Protein AF-X7ZWF5-F1 (afdb_monomer_lite)

Secondary structure (DSSP, 8-state):
-PPPPPPPPPPPHHHHHHHHHHHHHHHHHHHHHHHHHHHHHHHHHHHHHHHHHHHHTT-TTSPPS-GGGHHHHHHHHHHS-HHHHHHHHHHHHHHHHHHHTT--HHHHHHHHHHHHHHHH----

Foldseek 3Di:
DDDDDDDDDDDDPVVVVVVVVVVVVVVVVVVVVVLVVVLVVLVVQLLLLVLLLCLLVVVVVDDRPCPVCNVVSVVSSVQAHSVLSVQLNVLSVQLNVCVVVPDDNVVSVVSSVVSNVVSRDDDD

pLDDT: mean 86.76, std 13.62, range [45.94, 98.25]

Organism: NCBI:txid1299334

InterPro domains:
  IPR008921 DNA polymerase III, clamp loader complex, gamma/delta/delta subunit, C-terminal [SSF48019] (38-111)
  IPR015199 DNA polymerase III, delta subunit, C-terminal [PF09115] (45-100)

Radius of gyration: 24.92 Å; chains: 1; bounding box: 61×40×79 Å

Structure (mmCIF, N/CA/C/O backbone):
data_AF-X7ZWF5-F1
#
_entry.id   AF-X7ZWF5-F1
#
loop_
_atom_site.group_PDB
_atom_site.id
_atom_site.type_symbol
_atom_site.label_atom_id
_atom_site.label_alt_id
_atom_site.label_comp_id
_atom_site.label_asym_id
_atom_site.label_entity_id
_atom_site.label_seq_id
_atom_site.pdbx_PDB_ins_code
_atom_site.Cartn_x
_atom_site.Cartn_y
_atom_site.Cartn_z
_atom_site.occupancy
_atom_site.B_iso_or_equiv
_atom_site.auth_seq_id
_atom_site.auth_comp_id
_atom_site.auth_asym_id
_atom_site.auth_atom_id
_atom_site.pdbx_PDB_model_num
ATOM 1 N N . MET A 1 1 ? 39.985 -29.934 -55.745 1.00 46.41 1 MET A N 1
ATOM 2 C CA . MET A 1 1 ? 39.900 -28.620 -55.071 1.00 46.41 1 MET A CA 1
ATOM 3 C C . MET A 1 1 ? 38.564 -28.566 -54.340 1.00 46.41 1 MET A C 1
ATOM 5 O O . MET A 1 1 ? 37.570 -28.817 -55.007 1.00 46.41 1 MET A O 1
ATOM 9 N N . PRO A 1 2 ? 38.511 -28.355 -53.013 1.00 52.06 2 PRO A N 1
ATOM 10 C CA . PRO A 1 2 ? 37.250 -28.224 -52.287 1.00 52.06 2 PRO A CA 1
ATOM 11 C C . PRO A 1 2 ? 36.781 -26.757 -52.308 1.00 52.06 2 PRO A C 1
ATOM 13 O O . PRO A 1 2 ? 37.533 -25.870 -51.908 1.00 52.06 2 PRO A O 1
ATOM 16 N N . GLU A 1 3 ? 35.564 -26.491 -52.790 1.00 49.28 3 GLU A N 1
ATOM 17 C CA . GLU A 1 3 ? 34.917 -25.176 -52.673 1.00 49.28 3 GLU A CA 1
ATOM 18 C C . GLU A 1 3 ? 34.398 -24.959 -51.244 1.00 49.28 3 GLU A C 1
ATOM 20 O O . GLU A 1 3 ? 33.761 -25.828 -50.648 1.00 49.28 3 GLU A O 1
ATOM 25 N N . ALA A 1 4 ? 34.698 -23.786 -50.687 1.00 62.44 4 ALA A N 1
ATOM 26 C CA . ALA A 1 4 ? 34.262 -23.354 -49.364 1.00 62.44 4 ALA A CA 1
ATOM 27 C C . ALA A 1 4 ? 32.769 -22.954 -49.362 1.00 62.44 4 ALA A C 1
ATOM 29 O O . ALA A 1 4 ? 32.284 -22.413 -50.357 1.00 62.44 4 ALA A O 1
ATOM 30 N N . PRO A 1 5 ? 32.031 -23.145 -48.250 1.00 53.41 5 PRO A N 1
ATOM 31 C CA . PRO A 1 5 ? 30.614 -22.807 -48.198 1.00 53.41 5 PRO A CA 1
ATOM 32 C C . PRO A 1 5 ? 30.379 -21.288 -48.192 1.00 53.41 5 PRO A C 1
ATOM 34 O O . PRO A 1 5 ? 31.083 -20.521 -47.528 1.00 53.41 5 PRO A O 1
ATOM 37 N N . ALA A 1 6 ? 29.346 -20.872 -48.929 1.00 58.41 6 ALA A N 1
ATOM 38 C CA . ALA A 1 6 ? 28.897 -19.493 -49.069 1.00 58.41 6 ALA A CA 1
ATOM 39 C C . ALA A 1 6 ? 28.602 -18.828 -47.712 1.00 58.41 6 ALA A C 1
ATOM 41 O O . ALA A 1 6 ? 27.905 -19.362 -46.849 1.00 58.41 6 ALA A O 1
ATOM 42 N N . ARG A 1 7 ? 29.141 -17.619 -47.538 1.00 59.59 7 ARG A N 1
ATOM 43 C CA . ARG A 1 7 ? 29.014 -16.799 -46.329 1.00 59.59 7 ARG A CA 1
ATOM 44 C C . ARG A 1 7 ? 27.585 -16.247 -46.229 1.00 59.59 7 ARG A C 1
ATOM 46 O O . ARG A 1 7 ? 27.113 -15.616 -47.170 1.00 59.59 7 ARG A O 1
ATOM 53 N N . ALA A 1 8 ? 26.921 -16.456 -45.091 1.00 60.91 8 ALA A N 1
ATOM 54 C CA . ALA A 1 8 ? 25.569 -15.951 -44.835 1.00 60.91 8 ALA A CA 1
ATOM 55 C C . ALA A 1 8 ? 25.461 -14.426 -45.076 1.00 60.91 8 ALA A C 1
ATOM 57 O O . ALA A 1 8 ? 26.401 -13.690 -44.737 1.00 60.91 8 ALA A O 1
ATOM 58 N N . PRO A 1 9 ? 24.342 -13.931 -45.642 1.00 57.41 9 PRO A N 1
ATOM 59 C CA . PRO A 1 9 ? 24.180 -12.516 -45.947 1.00 57.41 9 PRO A CA 1
ATOM 60 C C . PRO A 1 9 ? 24.163 -11.693 -44.655 1.00 57.41 9 PRO A C 1
ATOM 62 O O . PRO A 1 9 ? 23.405 -11.967 -43.726 1.00 57.41 9 PRO A O 1
ATOM 65 N N . ARG A 1 10 ? 25.021 -10.670 -44.595 1.00 62.16 10 ARG A N 1
ATOM 66 C CA . ARG A 1 10 ? 25.004 -9.678 -43.515 1.00 62.16 10 ARG A CA 1
ATOM 67 C C . ARG A 1 10 ? 23.755 -8.815 -43.674 1.00 62.16 10 ARG A C 1
ATOM 69 O O . ARG A 1 10 ? 23.518 -8.278 -44.755 1.00 62.16 10 ARG A O 1
ATOM 76 N N . LEU A 1 11 ? 22.973 -8.707 -42.604 1.00 59.88 11 LEU A N 1
ATOM 77 C CA . LEU A 1 11 ? 21.764 -7.889 -42.555 1.00 59.88 11 LEU A CA 1
ATOM 78 C C . LEU A 1 11 ? 22.075 -6.428 -42.948 1.00 59.88 11 LEU A C 1
ATOM 80 O O . LEU A 1 11 ? 23.119 -5.897 -42.558 1.00 59.88 11 LEU A O 1
ATOM 84 N N . PRO A 1 12 ? 21.205 -5.772 -43.738 1.00 62.72 12 PRO A N 1
ATOM 85 C CA . PRO A 1 12 ? 21.417 -4.397 -44.168 1.00 62.72 12 PRO A CA 1
ATOM 86 C C . PRO A 1 12 ? 21.305 -3.425 -42.987 1.00 62.72 12 PRO A C 1
ATOM 88 O O . PRO A 1 12 ? 20.335 -3.437 -42.231 1.00 62.72 12 PRO A O 1
ATOM 91 N N . CYS A 1 13 ? 22.282 -2.524 -42.883 1.00 62.59 13 CYS A N 1
ATOM 92 C CA . CYS A 1 13 ? 22.550 -1.630 -41.748 1.00 62.59 13 CYS A CA 1
ATOM 93 C C . CYS A 1 13 ? 21.352 -0.771 -41.278 1.00 62.59 13 CYS A C 1
ATOM 95 O O . CYS A 1 13 ? 21.347 -0.267 -40.155 1.00 62.59 13 CYS A O 1
ATOM 97 N N . GLY A 1 14 ? 20.346 -0.566 -42.137 1.00 64.81 14 GLY A N 1
ATOM 98 C CA . GLY A 1 14 ? 19.119 0.168 -41.809 1.00 64.81 14 GLY A CA 1
ATOM 99 C C . GLY A 1 14 ? 18.126 -0.630 -40.958 1.00 64.81 14 GLY A C 1
ATOM 100 O O . GLY A 1 14 ? 17.452 -0.047 -40.108 1.00 64.81 14 GLY A O 1
ATOM 101 N N . LEU A 1 15 ? 18.076 -1.955 -41.130 1.00 70.56 15 LEU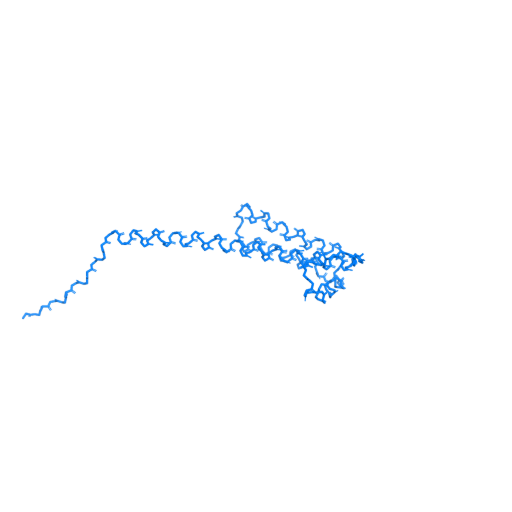 A N 1
ATOM 102 C CA . LEU A 1 15 ? 17.197 -2.831 -40.355 1.00 70.56 15 LEU A CA 1
ATOM 103 C C . LEU A 1 15 ? 17.675 -2.921 -38.900 1.00 70.56 15 LEU A C 1
ATOM 105 O O . LEU A 1 15 ? 16.878 -2.767 -37.979 1.00 70.56 15 LEU A O 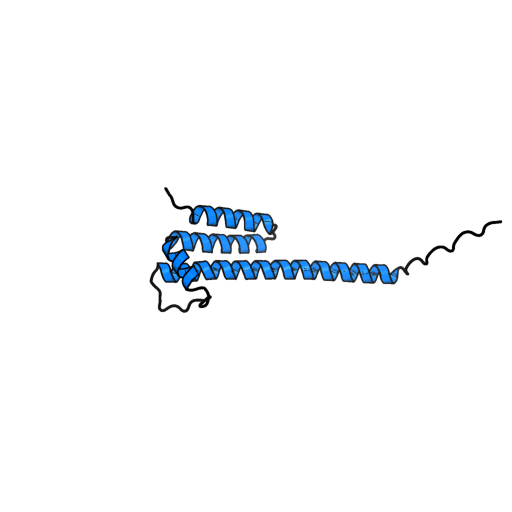1
ATOM 109 N N . ASP A 1 16 ? 18.988 -3.037 -38.691 1.00 74.56 16 ASP A N 1
ATOM 110 C CA . ASP A 1 16 ? 19.597 -3.084 -37.355 1.00 74.56 16 ASP A CA 1
ATOM 111 C C . ASP A 1 16 ? 19.363 -1.792 -36.553 1.00 74.56 16 ASP A C 1
ATOM 113 O O . ASP A 1 16 ? 19.196 -1.830 -35.332 1.00 74.56 16 ASP A O 1
ATOM 117 N N . ARG A 1 17 ? 19.324 -0.630 -37.224 1.00 73.06 17 ARG A N 1
ATOM 118 C CA . ARG A 1 17 ? 18.989 0.654 -36.583 1.00 73.06 17 ARG A CA 1
ATOM 119 C C . ARG A 1 17 ? 17.511 0.706 -36.186 1.00 73.06 17 ARG A C 1
ATOM 121 O O . ARG A 1 17 ? 17.209 1.073 -35.054 1.00 73.06 17 ARG A O 1
ATOM 128 N N . ALA A 1 18 ? 16.610 0.302 -37.082 1.00 78.06 18 ALA A N 1
ATOM 129 C CA . ALA A 1 18 ? 15.176 0.261 -36.801 1.00 78.06 18 ALA A CA 1
ATOM 130 C C . ALA A 1 18 ? 14.836 -0.709 -35.653 1.00 78.06 18 ALA A C 1
ATOM 132 O O . ALA A 1 18 ? 14.018 -0.377 -34.795 1.00 78.06 18 ALA A O 1
ATOM 133 N N . ILE A 1 19 ? 15.508 -1.865 -35.590 1.00 75.75 19 ILE A N 1
ATOM 134 C CA . ILE A 1 19 ? 15.368 -2.841 -34.499 1.00 75.75 19 ILE A CA 1
ATOM 135 C C . ILE A 1 19 ? 15.819 -2.230 -33.166 1.00 75.75 19 ILE A C 1
ATOM 137 O O . ILE A 1 19 ? 15.047 -2.231 -32.209 1.00 75.75 19 ILE A O 1
ATOM 141 N N . LYS A 1 20 ? 17.009 -1.615 -33.103 1.00 75.50 20 LYS A N 1
ATOM 142 C CA . LYS A 1 20 ? 17.503 -0.958 -31.875 1.00 75.50 20 LYS A CA 1
ATOM 143 C C . LYS A 1 20 ? 16.589 0.173 -31.394 1.00 75.50 20 LYS A C 1
ATOM 145 O O . LYS A 1 20 ? 16.376 0.334 -30.190 1.00 75.50 20 LYS A O 1
ATOM 150 N N . ASP A 1 21 ? 16.024 0.953 -32.314 1.00 78.06 21 ASP A N 1
ATOM 151 C CA . ASP A 1 21 ? 15.073 2.016 -31.972 1.00 78.06 21 ASP A CA 1
ATOM 152 C C . ASP A 1 21 ? 13.749 1.453 -31.429 1.00 78.06 21 ASP A C 1
ATOM 154 O O . ASP A 1 21 ? 13.187 2.004 -30.474 1.00 78.06 21 ASP A O 1
ATOM 158 N N . LEU A 1 22 ? 13.262 0.337 -31.982 1.00 72.06 22 LEU A N 1
ATOM 159 C CA . LEU A 1 22 ? 12.095 -0.385 -31.466 1.00 72.06 22 LEU A CA 1
ATOM 160 C C . LEU A 1 22 ? 12.357 -0.966 -30.073 1.00 72.06 22 LEU A C 1
ATOM 162 O O . LEU A 1 22 ? 11.543 -0.753 -29.172 1.00 72.06 22 LEU A O 1
ATOM 166 N N . GLU A 1 23 ? 13.501 -1.613 -29.857 1.00 78.38 23 GLU A N 1
ATOM 167 C CA . GLU A 1 23 ? 13.914 -2.145 -28.552 1.00 78.38 23 GLU A CA 1
ATOM 168 C C . GLU A 1 23 ? 13.997 -1.040 -27.494 1.00 78.38 23 GLU A C 1
ATOM 170 O O . GLU A 1 23 ? 13.477 -1.182 -26.384 1.00 78.38 23 GLU A O 1
ATOM 175 N N . ARG A 1 24 ? 14.581 0.117 -27.836 1.00 77.62 24 ARG A N 1
ATOM 176 C CA . ARG A 1 24 ? 14.659 1.270 -26.925 1.00 77.62 24 ARG A CA 1
ATOM 177 C C . ARG A 1 24 ? 13.270 1.787 -26.546 1.00 77.62 24 ARG A C 1
ATOM 179 O O . ARG A 1 24 ? 13.027 2.110 -25.378 1.00 77.62 24 ARG A O 1
ATOM 186 N N . ARG A 1 25 ? 12.344 1.848 -27.510 1.00 69.81 25 ARG A N 1
ATOM 187 C CA . ARG A 1 25 ? 10.943 2.236 -27.272 1.00 69.81 25 ARG A CA 1
ATOM 188 C C . ARG A 1 25 ? 10.216 1.206 -26.407 1.00 69.81 25 ARG A C 1
ATOM 190 O O . ARG A 1 25 ? 9.511 1.610 -25.482 1.00 69.81 25 ARG A O 1
ATOM 197 N N . GLN A 1 26 ? 10.409 -0.090 -26.654 1.00 77.31 26 GLN A N 1
ATOM 198 C CA . GLN A 1 26 ? 9.843 -1.161 -25.828 1.00 77.31 26 GLN A CA 1
ATOM 199 C C . GLN A 1 26 ? 10.371 -1.100 -24.395 1.00 77.31 26 GLN A C 1
ATOM 201 O O . GLN A 1 26 ? 9.573 -1.100 -23.462 1.00 77.31 26 GLN A O 1
ATOM 206 N N . LYS A 1 27 ? 11.683 -0.925 -24.206 1.00 76.25 27 LYS A N 1
ATOM 207 C CA . LYS A 1 27 ? 12.307 -0.790 -22.884 1.00 76.25 27 LYS A CA 1
ATOM 208 C C . LYS A 1 27 ? 11.752 0.406 -22.107 1.00 76.25 27 LYS A C 1
ATOM 210 O O . LYS A 1 27 ? 11.381 0.271 -20.947 1.00 76.25 27 LYS A O 1
ATOM 215 N N . SER A 1 28 ? 11.606 1.563 -22.757 1.00 79.19 28 SER A N 1
ATOM 216 C CA . SER A 1 28 ? 10.991 2.747 -22.137 1.00 79.19 28 SER A CA 1
ATOM 217 C C . SER A 1 28 ? 9.521 2.527 -21.751 1.00 79.19 28 SER A C 1
ATOM 219 O O . SER A 1 28 ? 9.080 2.997 -20.699 1.00 79.19 28 SER A O 1
ATOM 221 N N . ARG A 1 29 ? 8.746 1.827 -22.591 1.00 73.75 29 ARG A N 1
ATOM 222 C CA . ARG A 1 29 ? 7.353 1.463 -22.285 1.00 73.75 29 ARG A CA 1
ATOM 223 C C . ARG A 1 29 ? 7.278 0.480 -21.122 1.00 73.75 29 ARG A C 1
ATOM 225 O O . ARG A 1 29 ? 6.466 0.682 -20.231 1.00 73.75 29 ARG A O 1
ATOM 232 N N . GLN A 1 30 ? 8.159 -0.516 -21.093 1.00 80.50 30 GLN A N 1
ATOM 233 C CA . GLN A 1 30 ? 8.241 -1.499 -20.017 1.00 80.50 30 GLN A CA 1
ATOM 234 C C . GLN A 1 30 ? 8.556 -0.837 -18.672 1.00 80.50 30 GLN A C 1
ATOM 236 O O . GLN A 1 30 ? 7.922 -1.155 -17.672 1.00 80.50 30 GLN A O 1
ATOM 241 N N . THR A 1 31 ? 9.483 0.126 -18.641 1.00 81.81 31 THR A N 1
ATOM 242 C CA . THR A 1 31 ? 9.805 0.863 -17.410 1.00 81.81 31 THR A CA 1
ATOM 243 C C . THR A 1 31 ? 8.616 1.673 -16.891 1.00 81.81 31 THR A C 1
ATOM 245 O O . THR A 1 31 ? 8.354 1.651 -15.692 1.00 81.81 31 THR A O 1
ATOM 248 N N . ARG A 1 32 ? 7.870 2.355 -17.773 1.00 84.06 32 ARG A N 1
ATOM 249 C CA . ARG A 1 32 ? 6.658 3.098 -17.383 1.00 84.06 32 ARG A CA 1
ATOM 250 C C . ARG A 1 32 ? 5.551 2.169 -16.902 1.00 84.06 32 ARG A C 1
ATOM 252 O O . ARG A 1 32 ? 5.084 2.333 -15.786 1.00 84.06 32 ARG A O 1
ATOM 259 N N . ALA A 1 33 ? 5.244 1.129 -17.672 1.00 86.94 33 ALA A N 1
ATOM 260 C CA . ALA A 1 33 ? 4.238 0.139 -17.300 1.00 86.94 33 ALA A CA 1
ATOM 261 C C . ALA A 1 33 ? 4.550 -0.524 -15.947 1.00 86.94 33 ALA A C 1
ATOM 263 O O . ALA A 1 33 ? 3.662 -0.689 -15.119 1.00 86.94 33 ALA A O 1
ATOM 264 N N . SER A 1 34 ? 5.821 -0.854 -15.689 1.00 86.44 34 SER A N 1
ATOM 265 C CA . SER A 1 34 ? 6.241 -1.416 -14.402 1.00 86.44 34 SER A CA 1
ATOM 266 C C . SER A 1 34 ? 6.074 -0.428 -13.246 1.00 86.44 34 SER A C 1
ATOM 268 O O . SER A 1 34 ? 5.718 -0.851 -12.149 1.00 86.44 34 SER A O 1
ATOM 270 N N . ARG A 1 35 ? 6.348 0.863 -13.466 1.00 87.88 35 ARG A N 1
ATOM 271 C CA . ARG A 1 35 ? 6.180 1.904 -12.444 1.00 87.88 35 ARG A CA 1
ATOM 272 C C . ARG A 1 35 ? 4.704 2.157 -12.146 1.00 87.88 35 ARG A C 1
ATOM 274 O O . ARG A 1 35 ? 4.345 2.241 -10.978 1.00 87.88 35 ARG A O 1
ATOM 281 N N . ASP A 1 36 ? 3.868 2.216 -13.175 1.00 91.25 36 ASP A N 1
ATOM 282 C CA . ASP A 1 36 ? 2.428 2.439 -13.031 1.00 91.25 36 ASP A CA 1
ATOM 283 C C . ASP A 1 36 ? 1.752 1.250 -12.332 1.00 91.25 36 ASP A C 1
ATOM 285 O O . ASP A 1 36 ? 0.925 1.437 -11.442 1.00 91.25 36 ASP A O 1
ATOM 289 N N . ALA A 1 37 ? 2.156 0.019 -12.669 1.00 93.56 37 ALA A N 1
ATOM 290 C CA . ALA A 1 37 ? 1.689 -1.184 -11.982 1.00 93.56 37 ALA A CA 1
ATOM 291 C C . ALA A 1 37 ? 2.070 -1.178 -10.492 1.00 93.56 37 ALA A C 1
ATOM 293 O O . ALA A 1 37 ? 1.250 -1.529 -9.643 1.00 93.56 37 ALA A O 1
ATOM 294 N N . LEU A 1 38 ? 3.293 -0.743 -10.168 1.00 93.75 38 LEU A N 1
ATOM 295 C CA . LEU A 1 38 ? 3.739 -0.615 -8.784 1.00 93.75 38 LEU A CA 1
ATOM 296 C C . LEU A 1 38 ? 2.958 0.468 -8.030 1.00 93.75 38 LEU A C 1
ATOM 298 O O . LEU A 1 38 ? 2.488 0.204 -6.929 1.00 93.75 38 LEU A O 1
ATOM 302 N N . ASP A 1 39 ? 2.779 1.659 -8.606 1.00 93.38 39 ASP A N 1
ATOM 303 C CA . ASP A 1 39 ? 2.006 2.732 -7.963 1.00 93.38 39 ASP A CA 1
ATOM 304 C C . ASP A 1 39 ? 0.551 2.311 -7.722 1.00 93.38 39 ASP A C 1
ATOM 306 O O . ASP A 1 39 ? 0.008 2.545 -6.641 1.00 93.38 39 ASP A O 1
ATOM 310 N N . ARG A 1 40 ? -0.056 1.599 -8.682 1.00 95.56 40 ARG A N 1
ATOM 311 C CA . ARG A 1 40 ? -1.403 1.046 -8.520 1.00 95.56 40 ARG A CA 1
ATOM 312 C C . ARG A 1 40 ? -1.476 0.072 -7.345 1.00 95.56 40 ARG A C 1
ATOM 314 O O . ARG A 1 40 ? -2.393 0.193 -6.539 1.00 95.56 40 ARG A O 1
ATOM 321 N N . ALA A 1 41 ? -0.513 -0.841 -7.227 1.00 96.50 41 ALA A N 1
ATOM 322 C CA . ALA A 1 41 ? -0.445 -1.784 -6.111 1.00 96.50 41 ALA A CA 1
ATOM 323 C C . ALA A 1 41 ? -0.222 -1.081 -4.758 1.00 96.50 41 ALA A C 1
ATOM 325 O O . ALA A 1 41 ? -0.781 -1.493 -3.746 1.00 96.50 41 ALA A O 1
ATOM 326 N N . LEU A 1 42 ? 0.555 0.006 -4.726 1.00 97.06 42 LEU A N 1
ATOM 327 C CA . LEU A 1 42 ? 0.749 0.801 -3.510 1.00 97.06 42 LEU A CA 1
ATOM 328 C C . LEU A 1 42 ? -0.546 1.506 -3.083 1.00 97.06 42 LEU A C 1
ATOM 330 O O . LEU A 1 42 ? -0.894 1.483 -1.907 1.00 97.06 42 LEU A O 1
ATOM 334 N N . ILE A 1 43 ? -1.296 2.098 -4.017 1.00 97.00 43 ILE A N 1
ATOM 335 C CA . ILE A 1 43 ? -2.594 2.719 -3.702 1.00 97.00 43 ILE A CA 1
ATOM 336 C C . ILE A 1 43 ? -3.597 1.676 -3.196 1.00 97.00 43 ILE A C 1
ATOM 338 O O . ILE A 1 43 ? -4.314 1.940 -2.230 1.00 97.00 43 ILE A O 1
ATOM 342 N N . ASP A 1 44 ? -3.627 0.495 -3.810 1.00 96.38 44 ASP A N 1
ATOM 343 C CA . ASP A 1 44 ? -4.462 -0.634 -3.384 1.00 96.38 44 ASP A CA 1
ATOM 344 C C . ASP A 1 44 ? -4.150 -1.045 -1.932 1.00 96.38 44 ASP A C 1
ATOM 346 O O . ASP A 1 44 ? -5.030 -1.140 -1.077 1.00 96.38 44 ASP A O 1
ATOM 350 N N . LEU A 1 45 ? -2.863 -1.127 -1.589 1.00 96.75 45 LEU A N 1
ATOM 351 C CA . LEU A 1 45 ? -2.425 -1.426 -0.229 1.00 96.75 45 LEU A CA 1
ATOM 352 C C . LEU A 1 45 ? -2.797 -0.319 0.778 1.00 96.75 45 LEU A C 1
ATOM 354 O O . LEU A 1 45 ? -3.275 -0.608 1.876 1.00 96.75 45 LEU A O 1
ATOM 358 N N . ALA A 1 46 ? -2.614 0.957 0.420 1.00 97.44 46 ALA A N 1
ATOM 359 C CA . ALA A 1 46 ? -2.988 2.082 1.284 1.00 97.44 46 ALA A CA 1
ATOM 360 C C . ALA A 1 46 ? -4.500 2.132 1.542 1.00 97.44 46 ALA A C 1
ATOM 362 O O . ALA A 1 46 ? -4.948 2.433 2.650 1.00 97.44 46 ALA A O 1
ATOM 363 N N . THR A 1 47 ? -5.295 1.830 0.519 1.00 96.50 47 THR A N 1
ATOM 364 C CA . THR A 1 47 ? -6.756 1.830 0.616 1.00 96.50 47 THR A CA 1
ATOM 365 C C . THR A 1 47 ? -7.272 0.654 1.441 1.00 96.50 47 THR A C 1
ATOM 367 O O . THR A 1 47 ? -8.198 0.854 2.225 1.00 96.50 47 THR A O 1
ATOM 370 N N . TYR A 1 48 ? -6.628 -0.513 1.378 1.00 96.81 48 TYR A N 1
ATOM 371 C CA . TYR A 1 48 ? -6.887 -1.624 2.297 1.00 96.81 48 TYR A CA 1
ATOM 372 C C . TYR A 1 48 ? -6.639 -1.252 3.772 1.00 96.81 48 TYR A C 1
ATOM 374 O O . TYR A 1 48 ? -7.493 -1.495 4.632 1.00 96.81 48 TYR A O 1
ATOM 382 N N . PHE A 1 49 ? -5.508 -0.605 4.086 1.00 97.38 49 PHE A N 1
ATOM 383 C CA . PHE A 1 49 ? -5.248 -0.128 5.452 1.00 97.38 49 PHE A CA 1
ATOM 384 C C . PHE A 1 49 ? -6.243 0.949 5.890 1.00 97.38 49 PHE A C 1
ATOM 386 O O . PHE A 1 49 ? -6.663 0.958 7.044 1.00 97.38 49 PHE A O 1
ATOM 393 N N . ARG A 1 50 ? -6.664 1.828 4.975 1.00 96.62 50 ARG A N 1
ATOM 394 C CA . ARG A 1 50 ? -7.683 2.849 5.243 1.00 96.62 50 ARG A CA 1
ATOM 395 C C . ARG A 1 50 ? -9.043 2.233 5.553 1.00 96.62 50 ARG A C 1
ATOM 397 O O . ARG A 1 50 ? -9.689 2.678 6.493 1.00 96.62 50 ARG A O 1
ATOM 404 N N . ASP A 1 51 ? -9.473 1.219 4.811 1.00 96.44 51 ASP A N 1
ATOM 405 C CA . ASP A 1 51 ? -10.740 0.537 5.090 1.00 96.44 51 ASP A CA 1
ATOM 406 C C . ASP A 1 51 ? -10.671 -0.218 6.429 1.00 96.44 51 ASP A C 1
ATOM 408 O O . ASP A 1 51 ? -11.588 -0.105 7.240 1.00 96.44 51 ASP A O 1
ATOM 412 N N . SER A 1 52 ? -9.541 -0.868 6.727 1.00 96.62 52 SER A N 1
ATOM 413 C CA . SER A 1 52 ? -9.282 -1.472 8.046 1.00 96.62 52 SER A CA 1
ATOM 414 C C . SER A 1 52 ? -9.332 -0.426 9.169 1.00 96.62 52 SER A C 1
ATOM 416 O O . SER A 1 52 ? -9.914 -0.664 10.223 1.00 96.62 52 SER A O 1
ATOM 418 N N . LEU A 1 53 ? -8.774 0.767 8.935 1.00 96.25 53 LEU A N 1
ATOM 419 C CA . LEU A 1 53 ? -8.805 1.880 9.884 1.00 96.25 53 LEU A CA 1
ATOM 420 C C . LEU A 1 53 ? -10.237 2.364 10.139 1.00 96.25 53 LEU A C 1
ATOM 422 O O . LEU A 1 53 ? -10.585 2.612 11.288 1.00 96.25 53 LEU A O 1
ATOM 426 N N . MET A 1 54 ? -11.075 2.468 9.101 1.00 95.75 54 MET A N 1
ATOM 427 C CA . MET A 1 54 ? -12.488 2.844 9.263 1.00 95.75 54 MET A CA 1
ATOM 428 C C . MET A 1 54 ? -13.266 1.810 10.079 1.00 95.75 54 MET A C 1
ATOM 430 O O . MET A 1 54 ? -14.109 2.183 10.893 1.00 95.75 54 MET A O 1
ATOM 434 N N . VAL A 1 55 ? -12.971 0.520 9.893 1.00 95.56 55 VAL A N 1
ATOM 435 C CA . VAL A 1 55 ? -13.562 -0.540 10.720 1.00 95.56 55 VAL A CA 1
ATOM 436 C C . VAL A 1 55 ? -13.093 -0.414 12.171 1.00 95.56 55 VAL A C 1
ATOM 438 O O . VAL A 1 55 ? -13.928 -0.436 13.072 1.00 95.56 55 VAL A O 1
ATOM 441 N N . ALA A 1 56 ? -11.792 -0.213 12.405 1.00 95.06 56 ALA A N 1
ATOM 442 C CA . ALA A 1 56 ? -11.217 -0.097 13.747 1.00 95.06 56 ALA A CA 1
ATOM 443 C C . ALA A 1 56 ? -11.754 1.110 14.540 1.00 95.06 56 ALA A C 1
ATOM 445 O O . ALA A 1 56 ? -11.840 1.052 15.764 1.00 95.06 56 ALA A O 1
ATOM 446 N N . THR A 1 57 ? -12.126 2.200 13.861 1.00 95.06 57 THR A N 1
ATOM 447 C CA . THR A 1 57 ? -12.676 3.411 14.493 1.00 95.06 57 THR A CA 1
ATOM 448 C C . THR A 1 57 ? -14.204 3.426 14.588 1.00 95.06 57 THR A C 1
ATOM 450 O O . THR A 1 57 ? -14.771 4.396 15.089 1.00 95.06 57 THR A O 1
ATOM 453 N N . GLY A 1 58 ? -14.892 2.378 14.120 1.00 90.62 58 GLY A N 1
ATOM 454 C CA . GLY A 1 58 ? -16.356 2.297 14.146 1.00 90.62 58 GLY A CA 1
ATOM 455 C C . GLY A 1 58 ? -17.061 3.188 13.114 1.00 90.62 58 GLY A C 1
ATOM 456 O O . GLY A 1 58 ? -18.268 3.418 13.206 1.00 90.62 58 GLY A O 1
ATOM 457 N N . ALA A 1 59 ? -16.339 3.697 12.111 1.00 88.44 59 ALA A N 1
ATOM 458 C CA . ALA A 1 59 ? -16.863 4.581 11.069 1.00 88.44 59 ALA A CA 1
ATOM 459 C C . ALA A 1 59 ? -17.625 3.807 9.970 1.00 88.44 59 ALA A C 1
ATOM 461 O O . ALA A 1 59 ? -17.346 3.937 8.778 1.00 88.44 59 ALA A O 1
ATOM 462 N N . HIS A 1 60 ? -18.612 2.997 10.365 1.00 76.38 60 HIS A N 1
ATOM 463 C CA . HIS A 1 60 ? -19.327 2.061 9.484 1.00 76.38 60 HIS A CA 1
ATOM 464 C C . HIS A 1 60 ? -20.218 2.727 8.420 1.00 76.38 60 HIS A C 1
ATOM 466 O O . HIS A 1 60 ? -20.688 2.060 7.502 1.00 76.38 60 HIS A O 1
ATOM 472 N N . THR A 1 61 ? -20.457 4.036 8.518 1.00 83.06 61 THR A N 1
ATOM 473 C CA . THR A 1 61 ? -21.212 4.810 7.517 1.00 83.06 61 THR A CA 1
ATOM 474 C C . THR A 1 61 ? -20.371 5.179 6.294 1.00 83.06 61 THR A C 1
ATOM 476 O O . THR A 1 61 ? -20.915 5.559 5.256 1.00 83.06 61 THR A O 1
ATOM 479 N N . VAL A 1 62 ? -19.044 5.070 6.390 1.00 86.56 62 VAL A N 1
ATOM 480 C CA . VAL A 1 62 ? -18.130 5.369 5.290 1.00 86.56 62 VAL A CA 1
ATOM 481 C C . VAL A 1 62 ? -18.057 4.166 4.357 1.00 86.56 62 VAL A C 1
ATOM 483 O O . VAL A 1 62 ? -17.693 3.065 4.765 1.00 86.56 62 VAL A O 1
ATOM 486 N N . ARG A 1 63 ? -18.351 4.380 3.071 1.00 89.12 6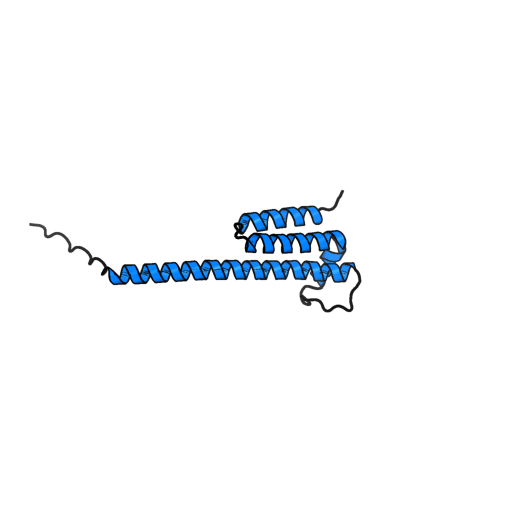3 ARG A N 1
ATOM 487 C CA . ARG A 1 63 ? -18.220 3.328 2.057 1.00 89.12 63 ARG A CA 1
ATOM 488 C C . ARG A 1 63 ? -16.764 2.848 1.969 1.00 89.12 63 ARG A C 1
ATOM 490 O O . ARG A 1 63 ? -15.850 3.661 1.782 1.00 89.12 63 ARG A O 1
ATOM 497 N N . ALA A 1 64 ? -16.574 1.533 2.075 1.00 90.50 64 ALA A N 1
ATOM 498 C CA . ALA A 1 64 ? -15.292 0.880 1.833 1.00 90.50 64 ALA A CA 1
ATOM 499 C C . ALA A 1 64 ? -14.875 1.037 0.364 1.00 90.50 64 ALA A C 1
ATOM 501 O O . ALA A 1 64 ? -15.717 1.015 -0.539 1.00 90.50 64 ALA A O 1
ATOM 502 N N . ASN A 1 65 ? -13.576 1.189 0.128 1.00 91.56 65 ASN A N 1
ATOM 503 C CA . ASN A 1 65 ? -13.017 1.179 -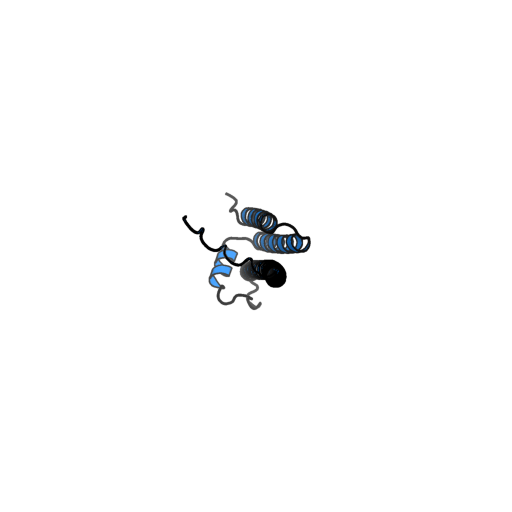1.219 1.00 91.56 65 ASN A CA 1
ATOM 504 C C . ASN A 1 65 ? -12.928 -0.252 -1.773 1.00 91.56 65 ASN A C 1
ATOM 506 O O . ASN A 1 65 ? -13.126 -0.433 -2.972 1.00 91.56 65 ASN A O 1
ATOM 510 N N . HIS A 1 66 ? -12.705 -1.243 -0.900 1.00 90.75 66 HIS A N 1
ATOM 511 C CA . HIS A 1 66 ? -12.654 -2.675 -1.225 1.00 90.75 66 HIS A CA 1
ATOM 512 C C . HIS A 1 66 ? -13.777 -3.439 -0.512 1.00 90.75 66 HIS A C 1
ATOM 514 O O . HIS A 1 66 ? -13.533 -4.099 0.503 1.00 90.75 66 HIS A O 1
ATOM 520 N N . PRO A 1 67 ? -15.033 -3.341 -0.988 1.00 90.00 67 PRO A N 1
ATOM 521 C CA . PRO A 1 67 ? -16.160 -4.024 -0.352 1.00 90.00 67 PRO A CA 1
ATOM 522 C C . PRO A 1 67 ? -16.026 -5.557 -0.384 1.00 90.00 67 PRO A C 1
ATOM 524 O O . PRO A 1 67 ? -16.530 -6.234 0.503 1.00 90.00 67 PRO A O 1
ATOM 527 N N . ASP A 1 68 ? -15.313 -6.101 -1.369 1.00 93.19 68 ASP A N 1
ATOM 528 C CA . ASP A 1 68 ? -14.983 -7.522 -1.515 1.00 93.19 68 ASP A CA 1
ATOM 529 C C . ASP A 1 68 ? -13.942 -8.023 -0.496 1.00 93.19 68 ASP A C 1
ATOM 531 O O . ASP A 1 68 ? -13.826 -9.224 -0.265 1.00 93.19 68 ASP A O 1
ATOM 535 N N . MET A 1 69 ? -13.208 -7.111 0.149 1.00 92.19 69 MET A N 1
ATOM 536 C CA . MET A 1 69 ? -12.184 -7.418 1.154 1.00 92.19 69 MET A CA 1
ATOM 537 C C . MET A 1 69 ? -12.643 -7.103 2.585 1.00 92.19 69 MET A C 1
ATOM 539 O O . MET A 1 69 ? -11.808 -7.050 3.490 1.00 92.19 69 MET A O 1
ATOM 543 N N . ALA A 1 70 ? -13.947 -6.902 2.810 1.00 92.38 70 ALA A N 1
ATOM 544 C CA . ALA A 1 70 ? -14.497 -6.483 4.101 1.00 92.38 70 ALA A CA 1
ATOM 545 C C . ALA A 1 70 ? -14.058 -7.387 5.269 1.00 92.38 70 ALA A C 1
ATOM 547 O O . ALA A 1 70 ? -13.601 -6.881 6.294 1.00 92.38 70 ALA A O 1
ATOM 548 N N . ASP A 1 71 ? -14.093 -8.711 5.090 1.00 94.38 71 ASP A N 1
ATOM 549 C CA . ASP A 1 71 ? -13.683 -9.670 6.127 1.00 94.38 71 ASP A CA 1
ATOM 550 C C . ASP A 1 71 ? -12.191 -9.555 6.472 1.00 94.38 71 ASP A C 1
ATOM 552 O O . ASP A 1 71 ? -11.795 -9.631 7.636 1.00 94.38 71 ASP A O 1
ATOM 556 N N . ARG A 1 72 ? -11.341 -9.321 5.463 1.00 95.00 72 ARG A N 1
ATOM 557 C CA . ARG A 1 72 ? -9.898 -9.122 5.670 1.00 95.00 72 ARG A CA 1
ATOM 558 C C . ARG A 1 72 ? -9.617 -7.797 6.366 1.00 95.00 72 ARG A C 1
ATOM 560 O O . ARG A 1 72 ? -8.797 -7.758 7.280 1.00 95.00 72 ARG A O 1
ATOM 567 N N . ALA A 1 73 ? -10.321 -6.737 5.971 1.00 95.19 73 ALA A N 1
ATOM 568 C CA . ALA A 1 73 ? -10.220 -5.436 6.617 1.00 95.19 73 ALA A CA 1
ATO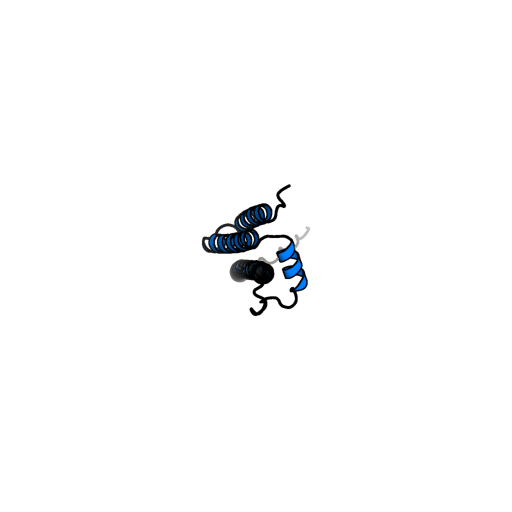M 569 C C . ALA A 1 73 ? -10.653 -5.510 8.091 1.00 95.19 73 ALA A C 1
ATOM 571 O O . ALA A 1 73 ? -9.980 -4.953 8.955 1.00 95.19 73 ALA A O 1
ATOM 572 N N . ALA A 1 74 ? -11.714 -6.264 8.400 1.00 95.12 74 ALA A N 1
ATOM 573 C CA . ALA A 1 74 ? -12.149 -6.512 9.772 1.00 95.12 74 ALA A CA 1
ATOM 574 C C . ALA A 1 74 ? -11.119 -7.316 10.581 1.00 95.12 74 ALA A C 1
ATOM 576 O O . ALA A 1 74 ? -10.807 -6.951 11.714 1.00 95.12 74 ALA A O 1
ATOM 577 N N . ALA A 1 75 ? -10.527 -8.363 9.998 1.00 95.69 75 ALA A N 1
ATOM 578 C CA . ALA A 1 75 ? -9.458 -9.122 10.647 1.00 95.69 75 ALA A CA 1
ATOM 579 C C . ALA A 1 75 ? -8.217 -8.254 10.931 1.00 95.69 75 ALA A C 1
ATOM 581 O O . ALA A 1 75 ? -7.618 -8.345 12.002 1.00 95.69 75 ALA A O 1
ATOM 582 N N . MET A 1 76 ? -7.848 -7.376 9.996 1.00 95.88 76 MET A N 1
ATOM 583 C CA . MET A 1 76 ? -6.744 -6.430 10.166 1.00 95.88 76 MET A CA 1
ATOM 584 C C . MET A 1 76 ? -7.050 -5.376 11.239 1.00 95.88 76 MET A C 1
ATOM 586 O O . MET A 1 76 ? -6.191 -5.089 12.071 1.00 95.88 76 MET A O 1
ATOM 590 N N . ALA A 1 77 ? -8.278 -4.854 11.271 1.00 95.62 77 ALA A N 1
ATOM 591 C CA . ALA A 1 77 ? -8.759 -3.937 12.305 1.00 95.62 77 ALA A CA 1
ATOM 592 C C . ALA A 1 77 ? -8.740 -4.563 13.709 1.00 95.62 77 ALA A C 1
ATOM 594 O O . ALA A 1 77 ? -8.448 -3.880 14.686 1.00 95.62 77 ALA A O 1
ATOM 595 N N . ALA A 1 78 ? -9.015 -5.866 13.814 1.00 95.12 78 ALA A N 1
ATOM 596 C CA . ALA A 1 78 ? -8.911 -6.600 15.073 1.00 95.12 78 ALA A CA 1
ATOM 597 C C . ALA A 1 78 ? -7.451 -6.841 15.503 1.00 95.12 78 ALA A C 1
ATOM 599 O O . ALA A 1 78 ? -7.169 -6.975 16.692 1.00 95.12 78 ALA A O 1
ATOM 600 N N . HIS A 1 79 ? -6.517 -6.905 14.549 1.00 94.19 79 HIS A N 1
ATOM 601 C CA . HIS A 1 79 ? -5.105 -7.174 14.819 1.00 94.19 79 HIS A CA 1
ATOM 602 C C . HIS A 1 79 ? -4.306 -5.909 15.183 1.00 94.19 79 HIS A C 1
ATOM 604 O O . HIS A 1 79 ? -3.406 -5.974 16.026 1.00 94.19 79 HIS A O 1
ATOM 610 N N . ALA A 1 80 ? -4.592 -4.771 14.549 1.00 94.56 80 ALA A N 1
ATOM 611 C CA . ALA A 1 80 ? -3.798 -3.553 14.672 1.00 94.56 80 ALA A CA 1
ATOM 612 C C . ALA A 1 80 ? -4.641 -2.362 15.143 1.00 94.56 80 ALA A C 1
ATOM 614 O O . ALA A 1 80 ? -5.726 -2.112 14.627 1.00 94.56 80 ALA A O 1
ATOM 615 N N . SER A 1 81 ? -4.100 -1.585 16.088 1.00 95.50 81 SER A N 1
ATOM 616 C CA . SER A 1 81 ? -4.747 -0.355 16.552 1.00 95.50 81 SER A CA 1
ATOM 617 C C . SER A 1 81 ? -4.852 0.691 15.427 1.00 95.50 81 SER A C 1
ATOM 619 O O . SER A 1 81 ? -4.040 0.670 14.491 1.00 95.50 81 SER A O 1
ATOM 621 N N . PRO A 1 82 ? -5.791 1.651 15.520 1.00 96.31 82 PRO A N 1
ATOM 622 C CA . PRO A 1 82 ? -5.913 2.745 14.557 1.00 96.31 82 PRO A CA 1
ATOM 623 C C . PRO A 1 82 ? -4.591 3.475 14.272 1.00 96.31 82 PRO A C 1
ATOM 625 O O . PRO A 1 82 ? -4.267 3.762 13.121 1.00 96.31 82 PRO A O 1
ATOM 628 N N . GLU A 1 83 ? -3.765 3.706 15.295 1.00 96.06 83 GLU A N 1
ATOM 629 C CA . GLU A 1 83 ? -2.470 4.385 15.164 1.00 96.06 83 GLU A CA 1
ATOM 630 C C . GLU A 1 83 ? -1.464 3.538 14.377 1.00 96.06 83 GLU A C 1
ATOM 632 O O . GLU A 1 83 ? -0.658 4.066 13.610 1.00 96.06 83 GLU A O 1
ATOM 637 N N . ARG A 1 84 ? -1.497 2.210 14.551 1.00 96.88 84 ARG A N 1
ATOM 638 C CA . ARG A 1 84 ? -0.648 1.274 13.797 1.00 96.88 84 ARG A CA 1
ATOM 639 C C . ARG A 1 84 ? -1.067 1.215 12.330 1.00 96.88 84 ARG A C 1
ATOM 641 O O . ARG A 1 84 ? -0.201 1.224 11.457 1.00 96.88 84 ARG A O 1
ATOM 648 N N . LEU A 1 85 ? -2.372 1.209 12.057 1.00 96.94 85 LEU A N 1
ATOM 649 C CA . LEU A 1 85 ? -2.915 1.247 10.696 1.00 96.94 85 LEU A CA 1
ATOM 650 C C . LEU A 1 85 ? -2.570 2.559 9.989 1.00 96.94 85 LEU A C 1
ATOM 652 O O . LEU A 1 85 ? -2.135 2.535 8.838 1.00 96.94 85 LEU A O 1
ATOM 656 N N . LEU A 1 86 ? -2.673 3.690 10.690 1.00 96.88 86 LEU A N 1
ATOM 657 C CA . LEU A 1 86 ? -2.268 4.988 10.155 1.00 96.88 86 LEU A CA 1
ATOM 658 C C . LEU A 1 86 ? -0.775 5.010 9.794 1.00 96.88 86 LEU A C 1
ATOM 660 O O . LEU A 1 86 ? -0.431 5.395 8.678 1.00 96.88 86 LEU A O 1
ATOM 664 N N . ARG A 1 87 ? 0.101 4.493 10.668 1.00 97.75 87 ARG A N 1
ATOM 665 C CA . ARG A 1 87 ? 1.537 4.344 10.359 1.00 97.75 87 ARG A CA 1
ATOM 666 C C . ARG A 1 87 ? 1.793 3.482 9.120 1.00 97.75 87 ARG A C 1
ATOM 668 O O . ARG A 1 87 ? 2.714 3.765 8.356 1.00 97.75 87 ARG A O 1
ATOM 675 N N . CYS A 1 88 ? 0.989 2.442 8.892 1.00 98.06 88 CYS A N 1
ATOM 676 C CA . CYS A 1 88 ? 1.096 1.631 7.677 1.00 98.06 88 CYS A CA 1
ATOM 677 C C . CYS A 1 88 ? 0.727 2.439 6.422 1.00 98.06 88 CYS A C 1
ATOM 679 O O . CYS A 1 88 ? 1.429 2.348 5.417 1.00 98.06 88 CYS A O 1
ATOM 681 N N . ILE A 1 89 ? -0.326 3.262 6.482 1.00 98.19 89 ILE A N 1
ATOM 682 C CA . ILE A 1 89 ? -0.715 4.161 5.381 1.00 98.19 89 ILE A CA 1
ATOM 683 C C . ILE A 1 89 ? 0.406 5.165 5.089 1.00 98.19 89 ILE A C 1
ATOM 685 O O . ILE A 1 89 ? 0.797 5.326 3.933 1.00 98.19 89 ILE A O 1
ATOM 689 N N . GLU A 1 90 ? 0.963 5.802 6.121 1.00 98.19 90 GLU A N 1
ATOM 690 C CA . GLU A 1 90 ? 2.076 6.749 5.982 1.00 98.19 90 GLU A CA 1
ATOM 691 C C . GLU A 1 90 ? 3.304 6.102 5.333 1.00 98.19 90 GLU A C 1
ATOM 693 O O . GLU A 1 90 ? 3.880 6.678 4.412 1.00 98.19 90 GLU A O 1
ATOM 698 N N . ALA A 1 91 ? 3.662 4.877 5.736 1.00 98.25 91 ALA A N 1
ATOM 699 C CA . ALA A 1 91 ? 4.768 4.135 5.131 1.00 98.25 91 ALA A CA 1
ATOM 700 C C . ALA A 1 91 ? 4.560 3.909 3.622 1.00 98.25 91 ALA A C 1
ATOM 702 O O . ALA A 1 91 ? 5.498 4.037 2.830 1.00 98.25 91 ALA A O 1
ATOM 703 N N . VAL A 1 92 ? 3.326 3.608 3.203 1.00 98.19 92 VAL A N 1
ATOM 704 C CA . VAL A 1 92 ? 2.987 3.453 1.783 1.00 98.19 92 VAL A CA 1
ATOM 705 C C . VAL A 1 92 ? 3.086 4.786 1.039 1.00 98.19 92 VAL A C 1
ATOM 707 O O . VAL A 1 92 ? 3.638 4.835 -0.061 1.00 98.19 92 VAL A O 1
ATOM 710 N N . LEU A 1 93 ? 2.606 5.884 1.628 1.00 97.69 93 LEU A N 1
ATOM 711 C CA . LEU A 1 93 ? 2.702 7.215 1.019 1.00 97.69 93 LEU A CA 1
ATOM 712 C C . LEU A 1 93 ? 4.159 7.676 0.870 1.00 97.69 93 LEU A C 1
ATOM 714 O O . LEU A 1 93 ? 4.536 8.143 -0.205 1.00 97.69 93 LEU A O 1
ATOM 718 N N . GLN A 1 94 ? 4.996 7.450 1.883 1.00 97.88 94 GLN A N 1
ATOM 719 C CA . GLN A 1 94 ? 6.435 7.726 1.829 1.00 97.88 94 GLN A CA 1
ATOM 720 C C . GLN A 1 94 ? 7.137 6.894 0.748 1.00 97.88 94 GLN A C 1
ATOM 722 O O . GLN A 1 94 ? 7.984 7.407 0.019 1.00 97.88 94 GLN A O 1
ATOM 727 N N . CYS A 1 95 ? 6.762 5.620 0.588 1.00 97.56 95 CYS A N 1
ATOM 728 C CA . CYS A 1 95 ? 7.267 4.776 -0.497 1.00 97.56 95 CYS A CA 1
ATOM 729 C C . CYS A 1 95 ? 6.943 5.379 -1.871 1.00 97.56 95 CYS A C 1
ATOM 731 O O . CYS A 1 95 ? 7.820 5.484 -2.729 1.00 97.56 95 CYS A O 1
ATOM 733 N N . ARG A 1 96 ? 5.702 5.837 -2.073 1.00 96.38 96 ARG A N 1
ATOM 734 C CA . ARG A 1 96 ? 5.284 6.486 -3.326 1.00 96.38 96 ARG A CA 1
ATOM 735 C C . ARG A 1 96 ? 6.066 7.770 -3.598 1.00 96.38 96 ARG A C 1
ATOM 737 O O . ARG A 1 96 ? 6.491 7.995 -4.729 1.00 96.38 96 ARG A O 1
ATOM 744 N N . GLU A 1 97 ? 6.305 8.577 -2.571 1.00 96.44 97 GLU A N 1
ATOM 745 C CA . GLU A 1 97 ? 7.103 9.799 -2.678 1.00 96.44 97 GLU A CA 1
ATOM 746 C C . GLU A 1 97 ? 8.576 9.494 -3.010 1.00 96.44 97 GLU A C 1
ATOM 748 O O . GLU A 1 97 ? 9.154 10.098 -3.916 1.00 96.44 97 GLU A O 1
ATOM 753 N N . ALA A 1 98 ? 9.157 8.459 -2.397 1.00 95.44 98 ALA A N 1
ATOM 754 C CA . ALA A 1 98 ? 10.496 7.971 -2.732 1.00 95.44 98 ALA A CA 1
ATOM 755 C C . ALA A 1 98 ? 10.599 7.515 -4.203 1.00 95.44 98 ALA A C 1
ATOM 757 O O . ALA A 1 98 ? 11.572 7.819 -4.902 1.00 95.44 98 ALA A O 1
ATOM 758 N N . LEU A 1 99 ? 9.578 6.821 -4.714 1.00 92.69 99 LEU A N 1
ATOM 759 C CA . LEU A 1 99 ? 9.509 6.431 -6.126 1.00 92.69 99 LEU A CA 1
ATOM 760 C C . LEU A 1 99 ? 9.346 7.646 -7.051 1.00 92.69 99 LEU A C 1
ATOM 762 O O . LEU A 1 99 ? 9.856 7.629 -8.177 1.00 92.69 99 LEU A O 1
ATOM 766 N N . ALA A 1 100 ? 8.681 8.713 -6.591 1.00 91.62 100 ALA A N 1
ATOM 767 C CA . ALA A 1 100 ? 8.558 9.969 -7.327 1.00 91.62 100 ALA A CA 1
ATOM 768 C C . ALA A 1 100 ? 9.927 10.618 -7.585 1.00 91.62 100 ALA A C 1
ATOM 770 O O . ALA A 1 100 ? 10.182 11.051 -8.710 1.00 91.62 100 ALA A O 1
ATOM 771 N N . VAL A 1 101 ? 10.835 10.570 -6.603 1.00 93.12 101 VAL A N 1
ATOM 772 C CA . VAL A 1 101 ? 12.204 11.119 -6.686 1.00 93.12 101 VAL A CA 1
ATOM 773 C C . VAL A 1 101 ? 13.249 10.135 -7.244 1.00 93.12 101 VAL A C 1
ATOM 775 O O . VAL A 1 101 ? 14.451 10.338 -7.089 1.00 93.12 101 VAL A O 1
ATOM 778 N N . ASN A 1 102 ? 12.811 9.098 -7.967 1.00 88.25 102 ASN A N 1
ATOM 779 C CA . ASN A 1 102 ? 13.655 8.112 -8.662 1.00 88.25 102 ASN A CA 1
ATOM 780 C C . ASN A 1 102 ? 14.487 7.181 -7.756 1.00 88.25 102 ASN A C 1
ATOM 782 O O . ASN A 1 102 ? 15.517 6.655 -8.191 1.00 88.25 102 ASN A O 1
ATOM 786 N N . VAL A 1 103 ? 14.036 6.901 -6.528 1.00 90.62 103 VAL A N 1
ATOM 787 C CA . VAL A 1 103 ? 14.593 5.786 -5.742 1.00 90.62 103 VAL A CA 1
ATOM 788 C C . VAL A 1 103 ? 14.322 4.464 -6.466 1.00 90.62 103 VAL A C 1
ATOM 790 O O . VAL A 1 103 ? 13.261 4.259 -7.060 1.00 90.62 103 VAL A O 1
ATOM 793 N N . LYS A 1 104 ? 15.285 3.532 -6.428 1.00 90.81 104 LYS A N 1
ATOM 794 C CA . LYS A 1 104 ? 15.086 2.199 -7.017 1.00 90.81 104 LYS A CA 1
ATOM 795 C C . LYS A 1 104 ? 13.933 1.485 -6.294 1.00 90.81 104 LYS A C 1
ATOM 797 O O . LYS A 1 104 ? 14.003 1.367 -5.069 1.00 90.81 104 LYS A O 1
ATOM 802 N N . PRO A 1 105 ? 12.958 0.909 -7.025 1.00 91.81 105 PRO A N 1
ATOM 803 C CA . PRO A 1 105 ? 11.785 0.267 -6.437 1.00 91.81 105 PRO A CA 1
ATOM 804 C C . PRO A 1 105 ? 12.072 -0.706 -5.304 1.00 91.81 105 PRO A C 1
ATOM 806 O O . PRO A 1 105 ? 11.405 -0.663 -4.278 1.00 91.81 105 PRO A O 1
ATOM 809 N N . LYS A 1 106 ? 13.117 -1.526 -5.458 1.00 93.12 106 LYS A N 1
ATOM 810 C CA . LYS A 1 106 ? 13.506 -2.500 -4.442 1.00 93.12 106 LYS A CA 1
ATOM 811 C C . LYS A 1 106 ? 13.731 -1.851 -3.070 1.00 93.12 106 LYS A C 1
ATOM 813 O O . LYS A 1 106 ? 13.155 -2.305 -2.096 1.00 93.12 106 LYS A O 1
ATOM 818 N N . PHE A 1 107 ? 14.518 -0.777 -2.997 1.00 95.88 107 PHE A N 1
ATOM 819 C CA . PHE A 1 107 ? 14.853 -0.147 -1.716 1.00 95.88 107 PHE A CA 1
ATOM 820 C C . PHE A 1 107 ? 13.666 0.589 -1.095 1.00 95.88 107 PHE A C 1
ATOM 822 O O . PHE A 1 107 ? 13.480 0.517 0.115 1.00 95.88 107 PHE A O 1
ATOM 829 N N . ALA A 1 108 ? 12.852 1.264 -1.913 1.00 95.88 108 ALA A N 1
ATOM 830 C CA . ALA A 1 108 ? 11.651 1.942 -1.428 1.00 95.88 108 ALA A CA 1
ATOM 831 C C . ALA A 1 108 ? 10.658 0.937 -0.818 1.00 95.88 108 ALA A C 1
ATOM 833 O O . ALA A 1 108 ? 10.153 1.145 0.284 1.00 95.88 108 ALA A O 1
ATOM 834 N N . VAL A 1 109 ? 10.444 -0.192 -1.501 1.00 96.25 109 VAL A N 1
ATOM 835 C CA . VAL A 1 109 ? 9.565 -1.264 -1.022 1.00 96.25 109 VAL A CA 1
ATOM 836 C C . VAL A 1 109 ? 10.156 -1.972 0.199 1.00 96.25 109 VAL A C 1
ATOM 838 O O . VAL A 1 109 ? 9.423 -2.197 1.156 1.00 96.25 109 VAL A O 1
ATOM 841 N N . ASP A 1 110 ? 11.461 -2.271 0.219 1.00 97.50 110 ASP A N 1
ATO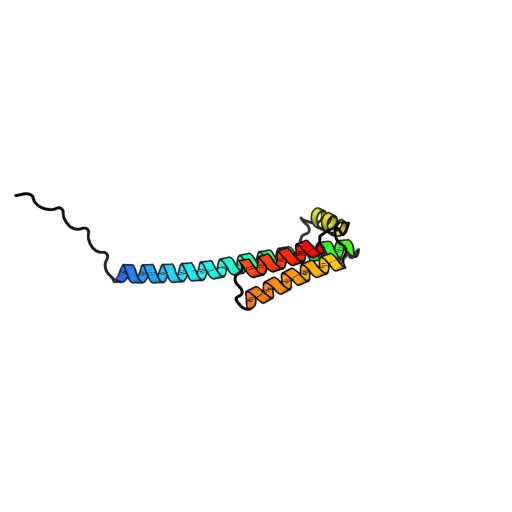M 842 C CA . ASP A 1 110 ? 12.126 -2.879 1.383 1.00 97.50 110 ASP A CA 1
ATOM 843 C C . ASP A 1 110 ? 11.941 -2.004 2.642 1.00 97.50 110 ASP A C 1
ATOM 845 O O . ASP A 1 110 ? 11.572 -2.510 3.702 1.00 97.50 110 ASP A O 1
ATOM 849 N N . ALA A 1 111 ? 12.143 -0.685 2.519 1.00 97.19 111 ALA A N 1
ATOM 850 C CA . ALA A 1 111 ? 11.958 0.264 3.618 1.00 97.19 111 ALA A CA 1
ATOM 851 C C . ALA A 1 111 ? 10.495 0.327 4.087 1.00 97.19 111 ALA A C 1
ATOM 853 O O . ALA A 1 111 ? 10.223 0.243 5.283 1.00 97.19 111 ALA A O 1
ATOM 854 N N . MET A 1 112 ? 9.548 0.406 3.148 1.00 98.00 112 MET A N 1
ATOM 855 C CA . MET A 1 112 ? 8.113 0.391 3.445 1.00 98.00 112 MET A CA 1
ATOM 856 C C . MET A 1 112 ? 7.702 -0.871 4.211 1.00 98.00 112 MET A C 1
ATOM 858 O O . MET A 1 112 ? 7.032 -0.785 5.238 1.00 98.00 112 MET A O 1
ATOM 862 N N . VAL A 1 113 ? 8.123 -2.045 3.732 1.00 97.50 113 VAL A N 1
ATOM 863 C CA . VAL A 1 113 ? 7.810 -3.335 4.359 1.00 97.50 113 VAL A CA 1
ATOM 864 C C . VAL A 1 113 ? 8.441 -3.434 5.747 1.00 97.50 113 VAL A C 1
ATOM 866 O O . VAL A 1 113 ? 7.795 -3.933 6.666 1.00 97.50 113 VAL A O 1
ATOM 869 N N . ALA A 1 114 ? 9.659 -2.921 5.939 1.00 97.75 114 ALA A N 1
ATOM 870 C CA . ALA A 1 114 ? 10.290 -2.870 7.255 1.00 97.75 114 ALA A CA 1
ATOM 871 C C . ALA A 1 114 ? 9.494 -2.003 8.247 1.00 97.75 114 ALA A C 1
ATOM 873 O O . ALA A 1 114 ? 9.324 -2.399 9.403 1.00 97.75 114 ALA A O 1
ATOM 874 N N . THR A 1 115 ? 8.979 -0.849 7.815 1.00 96.88 115 THR A N 1
ATOM 875 C CA . THR A 1 115 ? 8.141 0.026 8.653 1.00 96.88 115 THR A CA 1
ATOM 876 C C . THR A 1 115 ? 6.791 -0.616 8.973 1.00 96.88 115 THR A C 1
ATOM 878 O O . THR A 1 115 ? 6.396 -0.652 10.137 1.00 96.88 115 THR A O 1
ATOM 881 N N . ILE A 1 116 ? 6.108 -1.191 7.976 1.00 96.94 116 ILE A N 1
ATOM 882 C CA . ILE A 1 116 ? 4.837 -1.908 8.178 1.00 96.94 116 ILE A CA 1
ATOM 883 C C . ILE A 1 116 ? 5.039 -3.091 9.131 1.00 96.94 116 ILE A C 1
ATOM 885 O O . ILE A 1 116 ? 4.283 -3.261 10.084 1.00 96.94 116 ILE A O 1
ATOM 889 N N . GLY A 1 117 ? 6.095 -3.880 8.925 1.00 95.88 117 GLY A N 1
ATOM 890 C CA . GLY A 1 117 ? 6.425 -5.008 9.788 1.00 95.88 117 GLY A CA 1
ATOM 891 C C . GLY A 1 117 ? 6.653 -4.586 11.239 1.00 95.88 117 GLY A C 1
ATOM 892 O O . GLY A 1 117 ? 6.199 -5.273 12.146 1.00 95.88 117 GLY A O 1
ATOM 893 N N . GLN A 1 118 ? 7.300 -3.443 11.478 1.00 95.00 118 GLN A N 1
ATOM 894 C CA . GLN A 1 118 ? 7.446 -2.886 12.826 1.00 95.00 118 GLN A CA 1
ATOM 895 C C . GLN A 1 118 ? 6.110 -2.422 13.414 1.00 95.00 118 GLN A C 1
ATOM 897 O O . GLN A 1 118 ? 5.832 -2.711 14.572 1.00 95.00 118 GLN A O 1
ATOM 902 N N . ALA A 1 119 ? 5.263 -1.759 12.624 1.00 93.88 119 ALA A N 1
ATOM 903 C CA . ALA A 1 119 ? 3.961 -1.280 13.084 1.00 93.88 119 ALA A CA 1
ATOM 904 C C . ALA A 1 119 ? 2.989 -2.419 13.449 1.00 93.88 119 ALA A C 1
ATOM 906 O O . ALA A 1 119 ? 2.171 -2.254 14.355 1.00 93.88 119 ALA A O 1
ATOM 907 N N . LEU A 1 120 ? 3.078 -3.559 12.757 1.00 93.12 120 LEU A N 1
ATOM 908 C CA . LEU A 1 120 ? 2.184 -4.708 12.942 1.00 93.12 120 LEU A CA 1
ATOM 909 C C . LEU A 1 120 ? 2.717 -5.769 13.915 1.00 93.12 120 LEU A C 1
ATOM 911 O O . LEU A 1 120 ? 1.982 -6.689 14.272 1.00 93.12 120 LEU A O 1
ATOM 915 N N . ARG A 1 121 ? 3.968 -5.663 14.379 1.00 90.31 121 ARG A N 1
ATOM 916 C CA . ARG A 1 121 ? 4.492 -6.568 15.412 1.00 90.31 121 ARG A CA 1
ATOM 917 C C . ARG A 1 121 ? 3.652 -6.445 16.682 1.00 90.31 121 ARG A C 1
ATOM 919 O O . ARG A 1 121 ? 3.427 -5.352 17.196 1.00 90.31 121 ARG A O 1
ATOM 926 N N . VAL A 1 122 ? 3.163 -7.578 17.178 1.00 70.75 122 VAL A N 1
ATOM 927 C CA . VAL A 1 122 ? 2.530 -7.657 18.497 1.00 70.75 122 VAL A CA 1
ATOM 928 C C . VAL A 1 122 ? 3.640 -7.457 19.520 1.00 70.75 122 VAL A C 1
ATOM 930 O O . VAL A 1 122 ? 4.576 -8.258 19.554 1.00 70.75 122 VAL A O 1
ATOM 933 N N . ASP A 1 123 ? 3.563 -6.382 20.302 1.00 61.12 123 ASP A N 1
ATOM 934 C CA . ASP A 1 123 ? 4.440 -6.228 21.460 1.00 61.12 123 ASP A CA 1
ATOM 935 C C . ASP A 1 123 ? 4.037 -7.334 22.443 1.00 61.12 123 ASP A C 1
ATOM 937 O O . ASP A 1 123 ? 2.892 -7.374 22.897 1.00 61.12 123 ASP A O 1
ATOM 941 N N . ARG A 1 124 ? 4.934 -8.300 22.653 1.00 45.94 124 ARG A N 1
ATOM 942 C CA . ARG A 1 124 ? 4.827 -9.279 23.739 1.00 45.94 124 ARG A CA 1
ATOM 943 C C . ARG A 1 124 ? 5.394 -8.683 25.012 1.00 45.94 124 ARG A C 1
ATOM 945 O O . ARG A 1 124 ? 6.452 -8.023 24.904 1.00 45.94 124 ARG A O 1
#

Sequence (124 aa):
MPEAPARAPRLPCGLDRAIKDLERRQKSRQTRASRDALDRALIDLATYFRDSLMVATGAHTVRANHPDMADRAAAMAAHASPERLLRCIEAVLQCREALAVNVKPKFAVDAMVATIGQALRVDR